Protein AF-A0A974Y7Z3-F1 (afdb_monomer_lite)

Foldseek 3Di:
DFDKDWDADPVPAIWIATPVRHGDKDFDADPVRDTPDIDPVVSRQVRVLQVVLVVCVVVVVDHSDRDGDD

Radius of gyration: 14.04 Å; chains: 1; bounding box: 35×25×34 Å

Structure (mmCIF, N/CA/C/O backbone):
data_AF-A0A974Y7Z3-F1
#
_entry.id   AF-A0A974Y7Z3-F1
#
loop_
_atom_site.group_PDB
_atom_site.id
_atom_site.type_symbol
_atom_site.label_atom_id
_atom_site.label_alt_id
_atom_site.label_comp_id
_atom_site.label_asym_id
_atom_site.label_entity_id
_atom_site.label_seq_id
_atom_site.pdbx_PDB_ins_code
_atom_site.Cartn_x
_atom_site.Cartn_y
_atom_site.Cartn_z
_atom_site.occupancy
_atom_site.B_iso_or_equiv
_atom_site.auth_seq_id
_atom_site.auth_comp_id
_atom_site.auth_asym_id
_atom_site.auth_atom_id
_atom_site.pdbx_PDB_model_num
ATOM 1 N N . MET A 1 1 ? -20.838 4.390 7.158 1.00 48.22 1 MET A N 1
ATOM 2 C CA . MET A 1 1 ? -19.503 3.897 6.770 1.00 48.22 1 MET A CA 1
ATOM 3 C C . MET A 1 1 ? -18.563 4.227 7.905 1.00 48.22 1 MET A C 1
ATOM 5 O O . MET A 1 1 ? -18.605 5.357 8.380 1.00 48.22 1 MET A O 1
ATOM 9 N N . ASP A 1 2 ? -17.800 3.252 8.386 1.00 67.56 2 ASP A N 1
ATOM 10 C CA . ASP A 1 2 ? -16.762 3.527 9.375 1.00 67.56 2 ASP A CA 1
ATOM 11 C C . ASP A 1 2 ? -15.681 4.385 8.720 1.00 67.56 2 ASP A C 1
ATOM 13 O O . ASP A 1 2 ? -15.158 4.043 7.661 1.00 67.56 2 ASP A O 1
ATOM 17 N N . ASN A 1 3 ? -15.389 5.538 9.319 1.00 84.50 3 ASN A N 1
ATOM 18 C CA . ASN A 1 3 ? -14.335 6.412 8.823 1.00 84.50 3 ASN A CA 1
ATOM 19 C C . ASN A 1 3 ? -12.983 5.734 9.081 1.00 84.50 3 ASN A C 1
ATOM 21 O O . ASN A 1 3 ? -12.630 5.455 10.231 1.00 84.50 3 ASN A O 1
ATOM 25 N N . VAL A 1 4 ? -12.241 5.475 8.006 1.00 91.56 4 VAL A N 1
ATOM 26 C CA . VAL A 1 4 ? -10.872 4.951 8.033 1.00 91.56 4 VAL A CA 1
ATOM 27 C C . VAL A 1 4 ? -9.907 6.105 7.791 1.00 91.56 4 VAL A C 1
ATOM 29 O O . VAL A 1 4 ? -10.104 6.919 6.892 1.00 91.56 4 VAL A O 1
ATOM 32 N N . ILE A 1 5 ? -8.856 6.174 8.599 1.00 91.88 5 ILE A N 1
ATOM 33 C CA . ILE A 1 5 ? -7.752 7.116 8.457 1.00 91.88 5 ILE A CA 1
ATOM 34 C C . ILE A 1 5 ? -6.579 6.352 7.845 1.00 91.88 5 ILE A C 1
ATOM 36 O O . ILE A 1 5 ? -6.061 5.423 8.463 1.00 91.88 5 ILE A O 1
ATOM 40 N N . VAL A 1 6 ? -6.156 6.763 6.650 1.00 93.38 6 VAL A N 1
ATOM 41 C CA . VAL A 1 6 ? -4.964 6.247 5.964 1.00 93.38 6 VAL A CA 1
ATOM 42 C C . VAL A 1 6 ? -3.880 7.318 6.025 1.00 93.38 6 VAL A C 1
ATOM 44 O O . VAL A 1 6 ? -4.126 8.465 5.652 1.00 93.38 6 VAL A O 1
ATOM 47 N N . ARG A 1 7 ? -2.691 6.972 6.520 1.00 91.94 7 ARG A N 1
ATOM 48 C CA . ARG A 1 7 ? -1.540 7.882 6.588 1.00 91.94 7 ARG A CA 1
ATOM 49 C C . ARG A 1 7 ? -0.298 7.179 6.074 1.00 91.94 7 ARG A C 1
ATOM 51 O O . ARG A 1 7 ? -0.032 6.051 6.470 1.00 91.94 7 ARG A O 1
ATOM 58 N N . ALA A 1 8 ? 0.473 7.875 5.255 1.00 92.81 8 ALA A N 1
ATOM 59 C CA . ALA A 1 8 ? 1.757 7.413 4.756 1.00 92.81 8 ALA A CA 1
ATOM 60 C C . ALA A 1 8 ? 2.810 8.482 5.054 1.00 92.81 8 ALA A C 1
ATOM 62 O O . ALA A 1 8 ? 2.586 9.661 4.768 1.00 92.81 8 ALA A O 1
ATOM 63 N N . LYS A 1 9 ? 3.935 8.084 5.646 1.00 90.75 9 LYS A N 1
ATOM 64 C CA . LYS A 1 9 ? 5.095 8.954 5.863 1.00 90.75 9 LYS A CA 1
ATOM 65 C C . LYS A 1 9 ? 6.362 8.216 5.459 1.00 90.75 9 LYS A C 1
ATOM 67 O O . LYS A 1 9 ? 6.457 7.015 5.671 1.00 90.75 9 LYS A O 1
ATOM 72 N N . VAL A 1 10 ? 7.328 8.940 4.903 1.00 84.88 10 VAL A N 1
ATOM 73 C CA . VAL A 1 10 ? 8.592 8.366 4.407 1.00 84.88 10 VAL A CA 1
ATOM 74 C C . VAL A 1 10 ? 9.374 7.638 5.507 1.00 84.88 10 VAL A C 1
ATOM 76 O O . VAL A 1 10 ? 9.986 6.612 5.241 1.00 84.88 10 VAL A O 1
ATOM 79 N N . ASP A 1 11 ? 9.322 8.135 6.739 1.00 87.94 11 ASP A N 1
ATOM 80 C CA . ASP A 1 11 ? 10.033 7.602 7.903 1.00 87.94 11 ASP A CA 1
ATOM 81 C C . ASP A 1 11 ? 9.221 6.590 8.735 1.00 87.94 11 ASP A C 1
ATOM 83 O O . ASP A 1 11 ? 9.810 5.723 9.375 1.00 87.94 11 ASP A O 1
ATOM 87 N N . GLU A 1 12 ? 7.884 6.672 8.725 1.00 88.12 12 GLU A N 1
ATOM 88 C CA . GLU A 1 12 ? 7.004 5.794 9.526 1.00 88.12 12 GLU A CA 1
ATOM 89 C C . GLU A 1 12 ? 6.270 4.711 8.707 1.00 88.12 12 GLU A C 1
ATOM 91 O O . GLU A 1 12 ? 5.687 3.790 9.281 1.00 88.12 12 GLU A O 1
ATOM 96 N N . GLY A 1 13 ? 6.268 4.800 7.377 1.00 90.62 13 GLY A N 1
ATOM 97 C CA . GLY A 1 13 ? 5.540 3.889 6.496 1.00 90.62 13 GLY A CA 1
ATOM 98 C C . GLY A 1 13 ? 4.032 4.156 6.417 1.00 90.62 13 GLY A C 1
ATOM 99 O O . GLY A 1 13 ? 3.556 5.274 6.644 1.00 90.62 13 GLY A O 1
ATOM 100 N N . LEU A 1 14 ? 3.269 3.117 6.058 1.00 94.19 14 LEU A N 1
ATOM 101 C CA . LEU A 1 14 ? 1.807 3.151 5.949 1.00 94.19 14 LEU A CA 1
ATOM 102 C C . LEU A 1 14 ? 1.134 2.735 7.265 1.00 94.19 14 LEU A C 1
ATOM 104 O O . LEU A 1 14 ? 1.346 1.636 7.777 1.00 94.19 14 LEU A O 1
ATOM 108 N N . SER A 1 15 ? 0.238 3.585 7.764 1.00 92.50 15 SER A N 1
ATOM 109 C CA . SER A 1 15 ? -0.587 3.333 8.945 1.00 92.50 15 SER A CA 1
ATOM 110 C C . SER A 1 15 ? -2.074 3.510 8.640 1.00 92.50 15 SER A C 1
ATOM 112 O O . SER A 1 15 ? -2.491 4.405 7.899 1.00 92.50 15 SER A O 1
ATOM 114 N N . LEU A 1 16 ? -2.880 2.624 9.223 1.00 94.25 16 LEU A N 1
ATOM 115 C CA . LEU A 1 16 ? -4.324 2.565 9.039 1.00 94.25 16 LEU A CA 1
ATOM 116 C C . LEU A 1 16 ? -4.983 2.545 10.409 1.00 94.25 16 LEU A C 1
ATOM 118 O O . LEU A 1 16 ? -4.659 1.699 11.244 1.00 94.25 16 LEU A O 1
ATOM 122 N N . LEU A 1 17 ? -5.909 3.467 10.636 1.00 93.62 17 LEU A N 1
ATOM 123 C CA . LEU A 1 17 ? -6.626 3.587 11.898 1.00 93.62 17 LEU A CA 1
ATOM 124 C C . LEU A 1 17 ? -8.123 3.698 11.627 1.00 93.62 17 LEU A C 1
ATOM 126 O O . LEU A 1 17 ? -8.553 4.369 10.691 1.00 93.62 17 LEU A O 1
ATOM 130 N N . SER A 1 18 ? -8.937 3.082 12.476 1.00 91.50 18 SER A N 1
ATOM 131 C CA . SER A 1 18 ? -10.347 3.465 12.581 1.00 91.50 18 SER A CA 1
ATOM 132 C C . SER A 1 18 ? -10.458 4.889 13.133 1.00 91.50 18 SER A C 1
ATOM 134 O O . SER A 1 18 ? -9.528 5.394 13.766 1.00 91.50 18 SER A O 1
ATOM 136 N N . LYS A 1 19 ? -11.618 5.526 12.959 1.00 87.50 19 LYS A N 1
ATOM 137 C CA . LYS A 1 19 ? -11.913 6.837 13.564 1.00 87.50 19 LYS A CA 1
ATOM 138 C C . LYS A 1 19 ? -11.648 6.886 15.077 1.00 87.50 19 LYS A C 1
ATOM 140 O O . LYS A 1 19 ? -11.284 7.933 15.595 1.00 87.50 19 LYS A O 1
ATOM 145 N N . ASP A 1 20 ? -11.804 5.748 15.758 1.00 89.50 20 ASP A N 1
ATOM 146 C CA . ASP A 1 20 ? -11.621 5.606 17.205 1.00 89.50 20 ASP A CA 1
ATOM 147 C C . ASP A 1 20 ? -10.157 5.283 17.574 1.00 89.50 20 ASP A C 1
ATOM 149 O O . ASP A 1 20 ? -9.857 4.924 18.710 1.00 89.50 20 ASP A O 1
ATOM 153 N N . GLY A 1 21 ? -9.234 5.358 16.608 1.00 90.12 21 GLY A N 1
ATOM 154 C CA . GLY A 1 21 ? -7.799 5.158 16.809 1.00 90.12 21 GLY A CA 1
ATOM 155 C C . GLY A 1 21 ? -7.349 3.698 16.860 1.00 90.12 21 GLY A C 1
ATOM 156 O O . GLY A 1 21 ? -6.175 3.437 17.111 1.00 90.12 21 GLY A O 1
ATOM 157 N N . ARG A 1 22 ? -8.237 2.724 16.618 1.00 93.94 22 ARG A N 1
ATOM 158 C CA . ARG A 1 22 ? -7.844 1.302 16.595 1.00 93.94 22 ARG A CA 1
ATOM 159 C C . ARG A 1 22 ? -7.038 0.980 15.333 1.00 93.94 22 ARG A C 1
ATOM 161 O O . ARG A 1 22 ? -7.513 1.360 14.258 1.00 93.94 22 ARG A O 1
ATOM 168 N N . PRO A 1 23 ? -5.905 0.260 15.437 1.00 93.19 23 PRO A N 1
ATOM 169 C CA . PRO A 1 23 ? -5.135 -0.187 14.282 1.00 93.19 23 PRO A CA 1
ATOM 170 C C . PRO A 1 23 ? -5.963 -1.051 13.335 1.00 93.19 23 PRO A C 1
ATOM 172 O O . PRO A 1 23 ? -6.716 -1.923 13.769 1.00 93.19 23 PRO A O 1
ATOM 175 N N . LEU A 1 24 ? -5.796 -0.804 12.042 1.00 94.50 24 LEU A N 1
ATOM 176 C CA . LEU A 1 24 ? -6.367 -1.584 10.953 1.00 94.50 24 LEU A CA 1
ATOM 177 C C . LEU A 1 24 ? -5.240 -2.150 10.082 1.00 94.50 24 LEU A C 1
ATOM 179 O O . LEU A 1 24 ? -4.082 -1.737 10.168 1.00 94.50 24 LEU A O 1
ATOM 183 N N . THR A 1 25 ? -5.584 -3.093 9.213 1.00 94.81 25 THR A N 1
ATOM 184 C CA . THR A 1 25 ? -4.644 -3.694 8.267 1.00 94.81 25 THR A CA 1
ATOM 185 C C . THR A 1 25 ? -5.289 -3.867 6.900 1.00 94.81 25 THR A C 1
ATOM 187 O O . THR A 1 25 ? -6.514 -3.950 6.803 1.00 94.81 25 THR A O 1
ATOM 190 N N . LEU A 1 26 ? -4.467 -3.892 5.851 1.00 95.00 26 LEU A N 1
ATOM 191 C CA . LEU A 1 26 ? -4.912 -4.197 4.502 1.00 95.00 26 LEU A CA 1
ATOM 192 C C . LEU A 1 26 ? -5.137 -5.695 4.315 1.00 95.00 26 LEU A C 1
ATOM 194 O O . LEU A 1 26 ? -4.531 -6.541 4.979 1.00 95.00 26 LEU A O 1
ATOM 198 N N . ALA A 1 27 ? -5.986 -5.987 3.339 1.00 95.88 27 ALA A N 1
ATOM 199 C CA . ALA A 1 27 ? -6.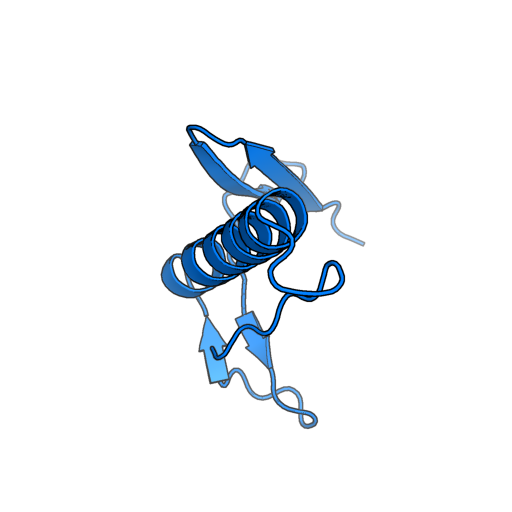151 -7.297 2.750 1.00 95.88 27 ALA A CA 1
ATOM 200 C C . ALA A 1 27 ? -6.188 -7.160 1.225 1.00 95.88 27 ALA A C 1
ATOM 202 O O . ALA A 1 27 ? -6.761 -6.210 0.693 1.00 95.88 27 ALA A O 1
ATOM 203 N N . VAL A 1 28 ? -5.598 -8.132 0.543 1.00 95.38 28 VAL A N 1
ATOM 204 C CA . VAL A 1 28 ? -5.722 -8.363 -0.893 1.00 95.38 28 VAL A CA 1
ATOM 205 C C . VAL A 1 28 ? -6.835 -9.368 -1.087 1.00 95.38 28 VAL A C 1
ATOM 207 O O . VAL A 1 28 ? -6.810 -10.441 -0.481 1.00 95.38 28 VAL A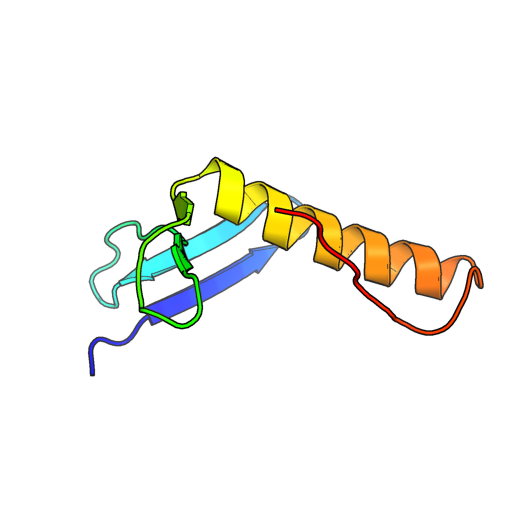 O 1
ATOM 210 N N . LEU A 1 29 ? -7.809 -9.027 -1.919 1.00 97.19 29 LEU A N 1
ATOM 211 C CA . LEU A 1 29 ? -8.930 -9.895 -2.234 1.00 97.19 29 LEU A CA 1
ATOM 212 C C . LEU A 1 29 ? -8.875 -10.262 -3.714 1.00 97.19 29 LEU A C 1
ATOM 214 O O . LEU A 1 29 ? -8.533 -9.425 -4.548 1.00 97.19 29 LEU A O 1
ATOM 218 N N . ASP A 1 30 ? -9.237 -11.499 -4.039 1.00 96.56 30 ASP A N 1
ATOM 219 C CA . ASP A 1 30 ? -9.545 -11.852 -5.421 1.00 96.56 30 ASP A CA 1
ATOM 220 C C . ASP A 1 30 ? -10.924 -11.312 -5.842 1.00 96.56 30 ASP A C 1
ATOM 222 O O . ASP A 1 30 ? -11.690 -10.768 -5.041 1.00 96.56 30 ASP A O 1
ATOM 226 N N . ALA A 1 31 ? -11.267 -11.494 -7.118 1.00 96.44 31 ALA A N 1
ATOM 227 C CA . ALA A 1 31 ? -12.539 -11.036 -7.677 1.00 96.44 31 ALA A CA 1
ATOM 228 C C . ALA A 1 31 ? -13.782 -11.679 -7.025 1.00 96.44 31 ALA A C 1
ATOM 230 O O . ALA A 1 31 ? -14.885 -11.157 -7.175 1.00 96.44 31 ALA A O 1
ATOM 231 N N . SER A 1 32 ? -13.622 -12.797 -6.309 1.00 96.94 32 SER A N 1
ATOM 232 C CA . SER A 1 32 ? -14.702 -13.464 -5.572 1.00 96.94 32 SER A CA 1
ATOM 233 C C . SER A 1 32 ? -14.859 -12.950 -4.136 1.00 96.94 32 SER A C 1
ATOM 235 O O . SER A 1 32 ? -15.787 -13.351 -3.435 1.00 96.94 32 SER A O 1
ATOM 237 N N . GLY A 1 33 ? -13.970 -12.056 -3.693 1.00 95.88 33 GLY A N 1
ATOM 238 C CA . GLY A 1 33 ? -13.932 -11.539 -2.329 1.00 95.88 33 GLY A CA 1
ATOM 239 C C . GLY A 1 33 ? -13.170 -12.436 -1.350 1.00 95.88 33 GLY A C 1
ATOM 240 O O . GLY A 1 33 ? -13.232 -12.210 -0.140 1.00 95.88 33 GLY A O 1
ATOM 241 N N . ARG A 1 34 ? -12.440 -13.450 -1.831 1.00 97.56 34 ARG A N 1
ATOM 242 C CA . ARG A 1 34 ? -11.572 -14.267 -0.978 1.00 97.56 34 ARG A CA 1
ATOM 243 C C . ARG A 1 34 ? -10.297 -13.491 -0.666 1.00 97.56 34 ARG A C 1
ATOM 245 O O . ARG A 1 34 ? -9.630 -13.002 -1.571 1.00 97.56 34 ARG A O 1
ATOM 252 N N . ILE A 1 35 ? -9.924 -13.446 0.610 1.00 96.62 35 ILE A N 1
ATOM 253 C CA . ILE A 1 35 ? -8.654 -12.860 1.051 1.00 96.62 35 ILE A CA 1
ATOM 254 C C . ILE A 1 35 ? -7.498 -13.759 0.586 1.00 96.62 35 ILE A C 1
ATOM 256 O O . ILE A 1 35 ? -7.417 -14.925 0.977 1.00 96.62 35 ILE A O 1
ATOM 260 N N . LEU A 1 36 ? -6.616 -13.209 -0.249 1.00 96.56 36 LEU A N 1
ATOM 261 C CA . LEU A 1 36 ? -5.379 -13.844 -0.710 1.00 96.56 36 LEU A CA 1
ATOM 262 C C . LEU A 1 36 ? -4.217 -13.570 0.249 1.00 96.56 36 LEU A C 1
ATOM 264 O O . LEU A 1 36 ? -3.430 -14.467 0.537 1.00 96.56 36 LEU A O 1
ATOM 268 N N . ALA A 1 37 ? -4.147 -12.348 0.778 1.00 95.69 37 ALA A N 1
ATOM 269 C CA . ALA A 1 37 ? -3.155 -11.923 1.757 1.00 95.69 37 ALA A CA 1
ATOM 270 C C . ALA A 1 37 ? -3.750 -10.842 2.661 1.00 95.69 37 ALA A C 1
ATOM 272 O O . ALA A 1 37 ? -4.604 -10.072 2.234 1.00 95.69 37 ALA A O 1
ATOM 273 N N . SER A 1 38 ? -3.306 -10.759 3.910 1.00 95.94 38 SER A N 1
ATOM 274 C CA . SER A 1 38 ? -3.701 -9.686 4.826 1.00 95.94 38 SER A CA 1
ATOM 275 C C . SER A 1 38 ? -2.671 -9.520 5.925 1.00 95.94 38 SER A C 1
ATOM 277 O O . SER A 1 38 ? -1.972 -10.479 6.255 1.00 95.94 38 SER A O 1
ATOM 279 N N . GLY A 1 39 ? -2.632 -8.348 6.545 1.00 94.50 39 GLY A N 1
ATOM 280 C CA . GLY A 1 39 ? -1.767 -8.099 7.690 1.00 94.50 39 GLY A CA 1
ATOM 281 C C . GLY A 1 39 ? -0.702 -7.033 7.425 1.00 94.50 39 GLY A C 1
ATOM 282 O O . GLY A 1 39 ? -0.647 -6.439 6.344 1.00 94.50 39 GLY A O 1
ATOM 283 N N . PRO A 1 40 ? 0.168 -6.783 8.419 1.00 91.75 40 PRO A N 1
ATOM 284 C CA . PRO A 1 40 ? 1.182 -5.731 8.350 1.00 91.75 40 PRO A CA 1
ATOM 285 C C . PRO A 1 40 ? 2.136 -5.859 7.157 1.00 91.75 40 PRO A C 1
ATOM 287 O O . PRO A 1 40 ? 2.630 -4.853 6.660 1.00 91.75 40 PRO A O 1
ATOM 290 N N . THR A 1 41 ? 2.372 -7.079 6.674 1.00 91.69 41 THR A N 1
ATOM 291 C CA . THR A 1 41 ? 3.199 -7.341 5.490 1.00 91.69 41 THR A CA 1
ATOM 292 C C . THR A 1 41 ? 2.596 -6.746 4.221 1.00 91.69 41 THR A C 1
ATOM 294 O O . THR A 1 41 ? 3.329 -6.155 3.435 1.00 91.69 41 THR A O 1
ATOM 297 N N . VAL A 1 42 ? 1.270 -6.814 4.056 1.00 94.12 42 VAL A N 1
ATOM 298 C CA . VAL A 1 42 ? 0.566 -6.182 2.928 1.00 94.12 42 VAL A CA 1
ATOM 299 C C . VAL A 1 42 ? 0.680 -4.661 3.020 1.00 94.12 42 VAL A C 1
ATOM 301 O O . VAL A 1 42 ? 0.948 -4.006 2.022 1.00 94.12 42 VAL A O 1
ATOM 304 N N . ASN A 1 43 ? 0.546 -4.083 4.220 1.00 93.31 43 ASN A N 1
ATOM 305 C CA . ASN A 1 43 ? 0.735 -2.641 4.404 1.00 93.31 43 ASN A CA 1
ATOM 306 C C . ASN A 1 43 ? 2.146 -2.190 3.981 1.00 93.31 43 ASN A C 1
ATOM 308 O O . ASN A 1 43 ? 2.298 -1.138 3.361 1.00 93.31 43 ASN A O 1
ATOM 312 N N . ALA A 1 44 ? 3.167 -2.969 4.351 1.00 91.12 44 ALA A N 1
ATOM 313 C CA . ALA A 1 44 ? 4.561 -2.664 4.055 1.00 91.12 44 ALA A CA 1
ATOM 314 C C . ALA A 1 44 ? 4.868 -2.772 2.557 1.00 91.12 44 ALA A C 1
ATOM 316 O O . ALA A 1 44 ? 5.512 -1.875 2.019 1.00 91.12 44 ALA A O 1
ATOM 317 N N . ALA A 1 45 ? 4.369 -3.820 1.894 1.00 93.19 45 ALA A N 1
ATOM 318 C CA . ALA A 1 45 ? 4.500 -3.981 0.450 1.00 93.19 45 ALA A CA 1
ATOM 319 C C . ALA A 1 45 ? 3.886 -2.779 -0.288 1.00 93.19 45 ALA A C 1
ATOM 321 O O . ALA A 1 45 ? 4.575 -2.142 -1.086 1.00 93.19 45 ALA A O 1
ATOM 322 N N . VAL A 1 46 ? 2.657 -2.389 0.089 1.00 92.38 46 VAL A N 1
ATOM 323 C CA . VAL A 1 46 ? 1.918 -1.302 -0.581 1.00 92.38 46 VAL A CA 1
ATOM 324 C C . VAL A 1 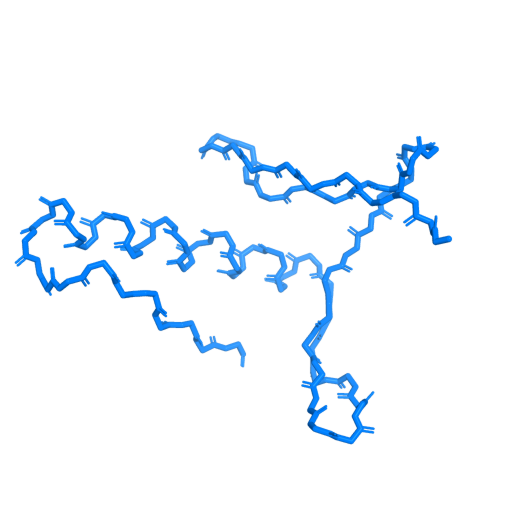46 ? 2.626 0.034 -0.446 1.00 92.38 46 VAL A C 1
ATOM 326 O O . VAL A 1 46 ? 2.648 0.858 -1.363 1.00 92.38 46 VAL A O 1
ATOM 329 N N . PHE A 1 47 ? 3.229 0.263 0.715 1.00 93.69 47 PHE A N 1
ATOM 330 C CA . PHE A 1 47 ? 4.041 1.445 0.920 1.00 93.69 47 PHE A CA 1
ATOM 331 C C . PHE A 1 47 ? 5.326 1.412 0.085 1.00 93.69 47 PHE A C 1
ATOM 333 O O . PHE A 1 47 ? 5.630 2.390 -0.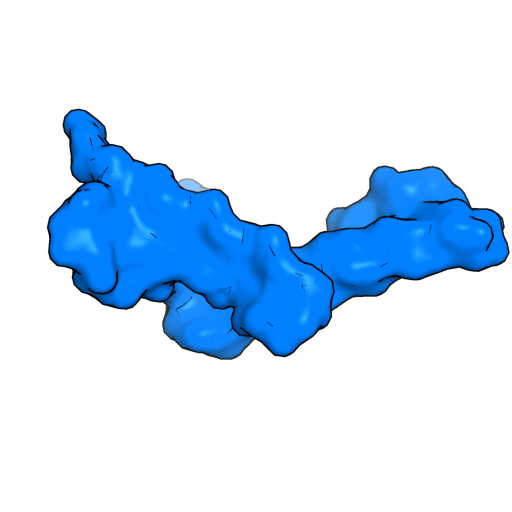595 1.00 93.69 47 PHE A O 1
ATOM 340 N N . ALA A 1 48 ? 6.058 0.295 0.119 1.00 91.62 48 ALA A N 1
ATOM 341 C CA . ALA A 1 48 ? 7.327 0.143 -0.585 1.00 91.62 48 ALA A CA 1
ATOM 342 C C . ALA A 1 48 ? 7.160 0.314 -2.099 1.00 91.62 48 ALA A C 1
ATOM 344 O O . ALA A 1 48 ? 7.870 1.111 -2.700 1.00 91.62 48 ALA A O 1
ATOM 345 N N . SER A 1 49 ? 6.153 -0.323 -2.697 1.00 90.75 49 SER A N 1
ATOM 346 C CA . SER A 1 49 ? 5.876 -0.199 -4.131 1.00 90.75 49 SER A CA 1
ATOM 347 C C . SER A 1 49 ? 5.565 1.239 -4.555 1.00 90.75 49 SER A C 1
ATOM 349 O O . SER A 1 49 ? 5.979 1.683 -5.626 1.00 90.75 49 SER A O 1
ATOM 351 N N . SER A 1 50 ? 4.862 1.987 -3.698 1.00 89.19 50 SER A N 1
ATOM 352 C CA . SER A 1 50 ? 4.519 3.388 -3.929 1.00 89.19 50 SER A CA 1
ATOM 353 C C . SER A 1 50 ? 5.767 4.272 -3.899 1.00 89.19 50 SER A C 1
ATOM 355 O O . SER A 1 50 ? 5.906 5.174 -4.726 1.00 89.19 50 SER A O 1
ATOM 357 N N . VAL A 1 51 ? 6.684 4.003 -2.964 1.00 90.38 51 VAL A N 1
ATOM 358 C CA . VAL A 1 51 ? 7.980 4.689 -2.867 1.00 90.38 51 VAL A CA 1
ATOM 359 C C . VAL A 1 51 ? 8.864 4.343 -4.066 1.00 90.38 51 VAL A C 1
ATOM 361 O O . VAL A 1 51 ? 9.391 5.254 -4.699 1.00 90.38 51 VAL A O 1
ATOM 364 N N . ASP A 1 52 ? 8.955 3.068 -4.439 1.00 88.00 52 ASP A N 1
ATOM 365 C CA . ASP A 1 52 ? 9.760 2.605 -5.574 1.00 88.00 52 AS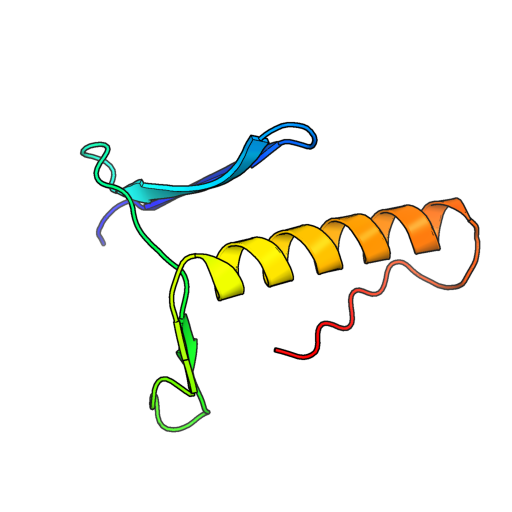P A CA 1
ATOM 366 C C . ASP A 1 52 ? 9.261 3.197 -6.897 1.00 88.00 52 ASP A C 1
ATOM 368 O O . ASP A 1 52 ? 10.048 3.610 -7.748 1.00 88.00 52 ASP A O 1
ATOM 372 N N . ALA A 1 53 ? 7.944 3.293 -7.084 1.00 85.50 53 ALA A N 1
ATOM 373 C CA . ALA A 1 53 ? 7.358 3.931 -8.260 1.00 85.50 53 ALA A CA 1
ATOM 374 C C . ALA A 1 53 ? 7.715 5.418 -8.357 1.00 85.50 53 ALA A C 1
ATOM 376 O O . ALA A 1 53 ? 7.967 5.935 -9.450 1.00 85.50 53 ALA A O 1
ATOM 377 N N . TYR A 1 54 ? 7.737 6.104 -7.212 1.00 86.88 54 TYR A N 1
ATOM 378 C CA . TYR A 1 54 ? 8.140 7.499 -7.130 1.00 86.88 54 TYR A CA 1
ATOM 379 C C . TYR A 1 54 ? 9.637 7.665 -7.418 1.00 86.88 54 TYR A C 1
ATOM 381 O O . TYR A 1 54 ? 10.003 8.511 -8.230 1.00 86.88 54 TYR A O 1
ATOM 389 N N . ASP A 1 55 ? 10.496 6.828 -6.837 1.00 86.56 55 ASP A N 1
ATOM 390 C CA . ASP A 1 55 ? 11.944 6.865 -7.070 1.00 86.56 55 ASP A CA 1
ATOM 391 C C . ASP A 1 55 ? 12.295 6.563 -8.539 1.00 86.56 55 ASP A C 1
ATOM 393 O O . ASP A 1 55 ? 13.033 7.310 -9.184 1.00 86.56 55 ASP A O 1
ATOM 397 N N . ASN A 1 56 ? 11.660 5.549 -9.134 1.00 83.81 56 ASN A N 1
ATOM 398 C CA . ASN A 1 56 ? 11.834 5.218 -10.551 1.00 83.81 56 ASN A CA 1
ATOM 399 C C . ASN A 1 56 ? 11.450 6.372 -11.485 1.00 83.81 56 ASN A C 1
ATOM 401 O O . ASN A 1 56 ? 12.126 6.603 -12.492 1.00 83.81 56 ASN A O 1
ATOM 405 N N . PHE A 1 57 ? 10.389 7.114 -11.152 1.00 84.81 57 PHE A N 1
ATOM 406 C CA . PHE A 1 57 ? 10.017 8.315 -11.896 1.00 84.81 57 PHE A CA 1
ATOM 407 C C . PHE A 1 57 ? 11.106 9.392 -11.808 1.00 84.81 57 PHE A C 1
ATOM 409 O O . PHE A 1 57 ? 11.469 9.980 -12.827 1.00 84.81 57 PHE A O 1
ATOM 416 N N . TRP A 1 58 ? 11.670 9.619 -10.618 1.00 86.56 58 TRP A N 1
ATOM 417 C CA . TRP A 1 58 ? 12.735 10.606 -10.410 1.00 86.56 58 TRP A CA 1
ATOM 418 C C . TRP A 1 58 ? 14.037 10.249 -11.126 1.00 86.56 58 TRP A C 1
ATOM 420 O O . TRP A 1 58 ? 14.728 11.138 -11.623 1.00 86.56 58 TRP A O 1
ATOM 430 N N . GLN A 1 59 ? 14.356 8.962 -11.228 1.00 85.38 59 GLN A N 1
ATOM 431 C CA . GLN A 1 59 ? 15.539 8.474 -11.940 1.00 85.38 59 GLN A CA 1
ATOM 432 C C . GLN A 1 59 ? 15.371 8.463 -13.469 1.00 85.38 59 GLN A C 1
ATOM 434 O O . GLN A 1 59 ? 16.333 8.202 -14.188 1.00 85.38 59 GLN A O 1
ATOM 439 N N . GLY A 1 60 ? 14.172 8.756 -13.986 1.00 81.50 60 GLY A N 1
ATOM 440 C CA . GLY A 1 60 ? 13.888 8.733 -15.422 1.00 81.50 60 GLY A CA 1
ATOM 441 C C . GLY A 1 60 ? 13.759 7.322 -16.008 1.00 81.50 60 GLY A C 1
ATOM 442 O O . GLY A 1 60 ? 13.831 7.160 -17.224 1.00 81.50 60 GLY A O 1
ATOM 443 N N . ASN A 1 61 ? 13.528 6.304 -15.171 1.00 79.69 61 ASN A N 1
ATOM 444 C CA . ASN A 1 61 ? 13.439 4.894 -15.573 1.00 79.69 61 ASN A CA 1
ATOM 445 C C . ASN A 1 61 ? 12.057 4.496 -16.141 1.00 79.69 61 ASN A C 1
ATOM 447 O O . ASN A 1 61 ? 11.717 3.315 -16.197 1.00 79.69 61 ASN A O 1
ATOM 451 N N . GLY A 1 62 ? 11.241 5.464 -16.567 1.00 67.25 62 GLY A N 1
ATOM 452 C CA . GLY A 1 62 ? 9.900 5.245 -17.112 1.00 67.25 62 GLY A CA 1
ATOM 453 C C . GLY A 1 62 ? 8.913 6.345 -16.722 1.00 67.25 62 GLY A C 1
ATOM 454 O O . GLY A 1 62 ? 9.281 7.365 -16.144 1.00 67.25 62 GLY A O 1
ATOM 455 N N . HIS A 1 63 ? 7.633 6.138 -17.040 1.00 68.25 63 HIS A N 1
ATOM 456 C CA . HIS A 1 63 ? 6.549 6.946 -16.472 1.00 68.25 63 HIS A CA 1
ATOM 457 C C . HIS A 1 63 ? 6.266 6.491 -15.041 1.00 68.25 63 HIS A C 1
ATOM 459 O O . HIS A 1 63 ? 6.519 5.333 -14.712 1.00 68.25 63 HIS A O 1
ATOM 465 N N . LEU A 1 64 ? 5.690 7.371 -14.218 1.00 64.19 64 LEU A N 1
ATOM 466 C CA . LEU A 1 64 ? 5.262 7.055 -12.854 1.00 64.19 64 LEU A CA 1
ATOM 467 C C . LEU A 1 64 ? 4.292 5.861 -12.888 1.00 64.19 64 LEU A C 1
ATOM 469 O O . LEU A 1 64 ? 3.118 6.005 -13.222 1.00 64.19 64 LEU A O 1
ATOM 473 N N . THR A 1 65 ? 4.831 4.670 -12.631 1.00 55.75 65 THR A N 1
ATOM 474 C CA . THR A 1 65 ? 4.140 3.387 -12.774 1.00 55.75 65 THR A CA 1
ATOM 475 C C . THR A 1 65 ? 4.544 2.522 -11.592 1.00 55.75 65 THR A C 1
ATOM 477 O O . THR A 1 65 ? 5.688 2.085 -11.501 1.00 55.75 65 THR A O 1
ATOM 480 N N . ALA A 1 66 ? 3.610 2.298 -10.673 1.00 51.28 66 ALA A N 1
ATOM 481 C CA . ALA A 1 66 ? 3.769 1.339 -9.590 1.00 51.28 66 ALA A CA 1
ATOM 482 C C . ALA A 1 66 ? 3.207 -0.002 -10.061 1.00 51.28 66 ALA A C 1
ATOM 484 O O . ALA A 1 66 ? 2.001 -0.116 -10.288 1.00 51.28 66 ALA A O 1
ATOM 485 N N . VAL A 1 67 ? 4.073 -1.001 -10.244 1.00 50.66 67 VAL A N 1
ATOM 486 C CA . VAL A 1 67 ? 3.646 -2.397 -10.399 1.00 50.66 67 VAL A CA 1
ATOM 487 C C . VAL A 1 67 ? 4.073 -3.124 -9.144 1.00 50.66 67 VAL A C 1
ATOM 489 O O . VAL A 1 67 ? 5.252 -3.384 -8.930 1.00 50.66 67 VAL A O 1
ATOM 492 N N . GLU A 1 68 ? 3.095 -3.421 -8.308 1.00 48.31 68 GLU A N 1
ATOM 493 C CA . GLU A 1 68 ? 3.300 -4.182 -7.094 1.00 48.31 68 GLU A CA 1
ATOM 494 C C . GLU A 1 68 ? 2.800 -5.606 -7.295 1.00 48.31 68 GLU A C 1
ATOM 496 O O . GLU A 1 68 ? 1.67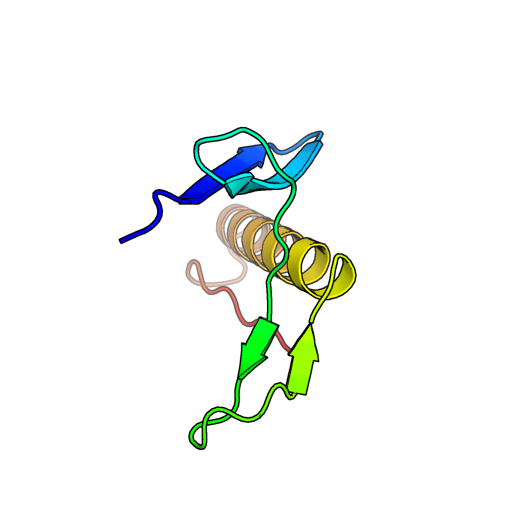2 -5.821 -7.744 1.00 48.31 68 GLU A O 1
ATOM 501 N N . ILE A 1 69 ? 3.654 -6.577 -6.977 1.00 38.72 69 ILE A N 1
ATOM 502 C CA . ILE A 1 69 ? 3.276 -7.985 -6.912 1.00 38.72 69 ILE A CA 1
ATOM 503 C C . ILE A 1 69 ? 3.173 -8.333 -5.430 1.00 38.72 69 ILE A C 1
ATOM 505 O O . ILE A 1 69 ? 4.165 -8.244 -4.708 1.00 38.72 69 ILE A O 1
ATOM 509 N N . ILE A 1 70 ? 1.959 -8.682 -5.009 1.00 52.53 70 ILE A N 1
ATOM 510 C CA . ILE A 1 70 ? 1.585 -9.029 -3.632 1.00 52.53 70 ILE A CA 1
ATOM 511 C C . ILE A 1 70 ? 1.573 -10.542 -3.454 1.00 52.53 70 ILE A C 1
ATOM 513 O O . ILE A 1 70 ? 1.052 -11.226 -4.367 1.00 52.53 70 ILE A O 1
#

Secondary structure (DSSP, 8-state):
-PPEEEEEETTTEEEEEETTS-B---EEE-TTS-EEEESHHHHHHHHHHHHHHHHHHHTTSSSS------

Sequence (70 aa):
MDNVIVRAKVDEGLSLLSKDGRPLTLAVLDASGRILASGPTVNAAVFASSVDAYDNFWQGNGHLTAVEII

pLDDT: mean 85.84, std 14.06, range [38.72, 97.56]